Protein AF-A0A957YEZ9-F1 (afdb_monomer_lite)

Secondary structure (DSSP, 8-state):
-----EEEEEE-TTS-EEEEE-----SS-------GGGHHHHHHH------SS-------------HHHHHHT-S----TTTHHHHHHHHTTTS---EE-TTS-EE-

Sequence (107 aa):
MRDLPIVHMTLYKHGVGYFERRGAIDGESIKLTFRREEMDDILKSLTLIDHGGGQVRGVDYDTPQSRSERLAGSSIILSDSRSLRDLLQALRGRAVSLTVSDGSQIE

Structure (mmCIF, N/CA/C/O backbone):
data_AF-A0A957YEZ9-F1
#
_entry.id   AF-A0A957YEZ9-F1
#
loop_
_atom_site.group_PDB
_atom_site.id
_atom_site.type_symbol
_atom_site.label_atom_id
_atom_site.label_alt_id
_atom_site.label_comp_id
_atom_site.label_asym_id
_atom_site.label_entity_id
_atom_site.label_seq_id
_atom_site.pdbx_PDB_ins_code
_atom_site.Cartn_x
_atom_site.Cartn_y
_atom_site.Cartn_z
_atom_site.occupancy
_atom_site.B_iso_or_equiv
_atom_site.auth_seq_id
_atom_site.auth_comp_id
_atom_site.auth_asym_id
_atom_site.auth_atom_id
_atom_site.pdbx_PDB_model_num
ATOM 1 N N . MET A 1 1 ? -8.009 -18.833 4.962 1.00 48.34 1 MET A N 1
ATOM 2 C CA . MET A 1 1 ? -7.371 -17.599 5.458 1.00 48.34 1 MET A CA 1
ATOM 3 C C . MET A 1 1 ? -8.388 -16.929 6.366 1.00 48.34 1 MET A C 1
ATOM 5 O O . MET A 1 1 ? -9.501 -16.707 5.908 1.00 48.34 1 MET A O 1
ATOM 9 N N . ARG A 1 2 ? -8.104 -16.786 7.665 1.00 57.50 2 ARG A N 1
ATOM 10 C CA . ARG A 1 2 ? -9.039 -16.143 8.602 1.00 57.50 2 ARG A CA 1
ATOM 11 C C . ARG A 1 2 ? -8.879 -14.632 8.468 1.00 57.50 2 ARG A C 1
ATOM 13 O O . ARG A 1 2 ? -7.759 -14.140 8.566 1.00 57.50 2 ARG A O 1
ATOM 20 N N . ASP A 1 3 ? -9.976 -13.921 8.237 1.00 75.69 3 ASP A N 1
ATOM 21 C CA . ASP A 1 3 ? -9.969 -12.460 8.276 1.00 75.69 3 ASP A CA 1
ATOM 22 C C . ASP A 1 3 ? -9.697 -11.987 9.708 1.00 75.69 3 ASP A C 1
ATOM 24 O O . ASP A 1 3 ? -10.268 -12.521 10.662 1.00 75.69 3 ASP A O 1
ATOM 28 N N . LEU A 1 4 ? -8.831 -10.981 9.868 1.00 89.62 4 LEU A N 1
ATOM 29 C CA . LEU A 1 4 ? -8.567 -10.373 11.174 1.00 89.62 4 LEU A CA 1
ATOM 30 C C . LEU A 1 4 ? -9.855 -9.679 11.655 1.00 89.62 4 LEU A C 1
ATOM 32 O O . LEU A 1 4 ? -10.301 -8.728 10.995 1.00 89.62 4 LEU A O 1
ATOM 36 N N . PRO A 1 5 ? -10.486 -10.125 12.756 1.00 92.12 5 PRO A N 1
ATOM 37 C CA . PRO A 1 5 ? -11.768 -9.578 13.174 1.00 92.12 5 PRO A CA 1
ATOM 38 C C . PRO A 1 5 ? -11.599 -8.148 13.686 1.00 92.12 5 PRO A C 1
ATOM 40 O O . PRO A 1 5 ? -10.569 -7.804 14.268 1.00 92.12 5 PRO A O 1
ATOM 43 N N . ILE A 1 6 ? -12.622 -7.318 13.476 1.00 94.62 6 ILE A N 1
ATOM 44 C CA . ILE A 1 6 ? -12.693 -5.984 14.081 1.00 94.62 6 ILE A CA 1
ATOM 45 C C . ILE A 1 6 ? -13.016 -6.163 15.565 1.00 94.62 6 ILE A C 1
ATOM 47 O O . ILE A 1 6 ? -14.032 -6.766 15.902 1.00 94.62 6 ILE A O 1
ATOM 51 N N . VAL A 1 7 ? -12.159 -5.637 16.437 1.00 96.44 7 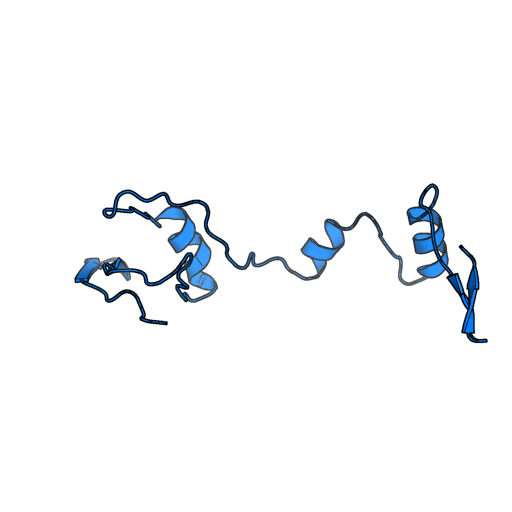VAL A N 1
ATOM 52 C CA . VAL A 1 7 ? -12.319 -5.695 17.899 1.00 96.44 7 VAL A CA 1
ATOM 53 C C . VAL A 1 7 ? -12.734 -4.355 18.499 1.00 96.44 7 VAL A C 1
ATOM 55 O O . VAL A 1 7 ? -13.323 -4.323 19.577 1.00 96.44 7 VAL A O 1
ATOM 58 N N . HIS A 1 8 ? -12.474 -3.250 17.798 1.00 97.25 8 HIS A N 1
ATOM 59 C CA . HIS A 1 8 ? -12.883 -1.915 18.217 1.00 97.25 8 HIS A CA 1
ATOM 60 C C . HIS A 1 8 ? -13.235 -1.050 17.004 1.00 97.25 8 HIS A C 1
ATOM 62 O O . HIS A 1 8 ? -12.583 -1.129 15.962 1.00 97.25 8 HIS A O 1
ATOM 68 N N . MET A 1 9 ? -14.268 -0.215 17.143 1.00 96.88 9 MET A N 1
ATOM 69 C CA . MET A 1 9 ? -14.701 0.720 16.107 1.00 96.88 9 MET A CA 1
ATOM 70 C C . MET A 1 9 ? -15.141 2.040 16.737 1.00 96.88 9 MET A C 1
ATOM 72 O O . MET A 1 9 ? -15.974 2.049 17.640 1.00 96.88 9 MET A O 1
ATOM 76 N N . THR A 1 10 ? -14.621 3.149 16.217 1.00 97.12 10 THR A N 1
ATOM 77 C CA . THR A 1 10 ? -15.062 4.505 16.569 1.00 97.12 10 THR A CA 1
ATOM 78 C C . THR A 1 10 ? -15.506 5.233 15.307 1.00 97.12 10 THR A C 1
ATOM 80 O O . THR A 1 10 ? -14.766 5.281 14.330 1.00 97.12 10 THR A O 1
ATOM 83 N N . LEU A 1 11 ? -16.709 5.812 15.321 1.00 96.06 11 LEU A N 1
ATOM 84 C CA . LEU A 1 11 ? -17.235 6.620 14.220 1.00 96.06 11 LEU A CA 1
ATOM 85 C C . LEU A 1 11 ? -17.256 8.090 14.626 1.00 96.06 11 LEU A C 1
ATOM 87 O O . LEU A 1 11 ? -17.828 8.454 15.656 1.00 96.06 11 LEU A O 1
ATOM 91 N N . TYR A 1 12 ? -16.658 8.942 13.805 1.00 94.38 12 TYR A N 1
ATOM 92 C CA . TYR A 1 12 ? -16.607 10.372 14.054 1.00 94.38 12 TYR A CA 1
ATOM 93 C C . TYR A 1 12 ? -17.709 11.116 13.292 1.00 94.38 12 TYR A C 1
ATOM 95 O O . TYR A 1 12 ? -18.079 10.760 12.174 1.00 94.38 12 TYR A O 1
ATOM 103 N N . LYS A 1 13 ? -18.199 12.224 13.867 1.00 94.94 13 LYS A N 1
ATOM 104 C CA . LYS A 1 13 ? -19.274 13.054 13.277 1.00 94.94 13 LYS A CA 1
ATOM 105 C C . LYS A 1 13 ? -18.938 13.640 11.897 1.00 94.94 13 LYS A C 1
ATOM 107 O O . LYS A 1 13 ? -19.846 14.032 11.178 1.00 94.94 13 LYS A O 1
ATOM 112 N N . HIS A 1 14 ? -17.657 13.714 11.545 1.00 91.31 14 HIS A N 1
ATOM 113 C CA . HIS A 1 14 ? -17.170 14.220 10.260 1.00 91.31 14 HIS A CA 1
ATOM 114 C C . HIS A 1 14 ? -17.037 13.124 9.184 1.00 91.31 14 HIS A C 1
ATOM 116 O O . HIS A 1 14 ? -16.460 13.376 8.134 1.00 91.31 14 HIS A O 1
ATOM 122 N N . GLY A 1 15 ? -17.570 11.921 9.431 1.00 88.00 15 GLY A N 1
ATOM 123 C CA . GLY A 1 15 ? -17.665 10.858 8.425 1.00 88.00 15 GLY A CA 1
ATOM 124 C C . GLY A 1 15 ? -16.469 9.905 8.358 1.00 88.00 15 GLY A C 1
ATOM 125 O O . GLY A 1 15 ? -16.454 9.035 7.497 1.00 88.00 15 GLY A O 1
ATOM 126 N N . VAL A 1 16 ? -15.496 10.026 9.266 1.00 89.56 16 VAL A N 1
ATOM 127 C CA . VAL A 1 16 ? -14.345 9.110 9.359 1.00 89.56 16 VAL A CA 1
ATOM 128 C C . VAL A 1 16 ? -14.642 7.989 10.357 1.00 89.56 16 VAL A C 1
ATOM 130 O O . VAL A 1 16 ? -15.269 8.221 11.394 1.00 89.56 16 VAL A O 1
ATOM 133 N N . GLY A 1 17 ? -14.182 6.774 10.055 1.00 91.94 17 GLY A N 1
ATOM 134 C CA . GLY A 1 17 ? -14.234 5.622 10.954 1.00 91.94 17 GLY A CA 1
ATOM 135 C C . GLY A 1 17 ? -12.834 5.124 11.309 1.00 91.94 17 GLY A C 1
ATOM 136 O O . GLY A 1 17 ? -11.998 4.951 10.429 1.00 91.94 17 GLY A O 1
ATOM 137 N N . TYR A 1 18 ? -12.589 4.871 12.593 1.00 93.06 18 TYR A N 1
ATOM 138 C CA . TYR A 1 18 ? -11.408 4.163 13.083 1.00 93.06 18 TYR A CA 1
ATOM 139 C C . TYR A 1 18 ? -11.769 2.705 13.363 1.00 93.06 18 TYR A C 1
ATOM 141 O O . TYR A 1 18 ? -12.751 2.435 14.060 1.00 93.06 18 TYR A O 1
ATOM 149 N N . PHE A 1 19 ? -10.962 1.778 12.847 1.00 94.62 19 PHE A N 1
ATOM 150 C CA . PHE A 1 19 ? -11.181 0.339 12.969 1.00 94.62 19 PHE A CA 1
ATOM 151 C C . PHE A 1 19 ? -9.922 -0.336 13.504 1.00 94.62 19 PHE A C 1
ATOM 153 O O . PHE A 1 19 ? -8.874 -0.302 12.865 1.00 94.62 19 PHE A O 1
ATOM 160 N N . GLU A 1 20 ? -10.043 -1.013 14.640 1.00 95.81 20 GLU A N 1
ATOM 161 C CA . GLU A 1 20 ? -8.999 -1.890 15.154 1.00 95.81 20 GLU A CA 1
ATOM 162 C C . GLU A 1 20 ? -9.342 -3.327 14.792 1.00 95.81 20 GLU A C 1
ATOM 164 O O . GLU A 1 20 ? -10.412 -3.833 15.147 1.00 95.81 20 GLU A O 1
ATOM 169 N N . ARG A 1 21 ? -8.420 -3.999 14.105 1.00 94.12 21 ARG A N 1
ATOM 170 C CA . ARG A 1 21 ? -8.509 -5.431 13.844 1.00 94.12 21 ARG A CA 1
ATOM 171 C C . ARG A 1 21 ? -7.415 -6.152 14.608 1.00 94.12 21 ARG A C 1
ATOM 173 O O . ARG A 1 21 ? -6.260 -5.741 14.553 1.00 94.12 21 ARG A O 1
ATOM 180 N N . ARG A 1 22 ? -7.769 -7.237 15.297 1.00 93.88 22 ARG A N 1
ATOM 181 C CA . ARG A 1 22 ? -6.823 -7.999 16.119 1.00 93.88 22 ARG A CA 1
ATOM 182 C C . ARG A 1 22 ? -7.154 -9.480 16.108 1.00 93.88 22 ARG A C 1
ATOM 184 O O . ARG A 1 22 ? -8.297 -9.870 16.309 1.00 93.88 22 ARG A O 1
ATOM 191 N N . GLY A 1 23 ? -6.139 -10.310 15.9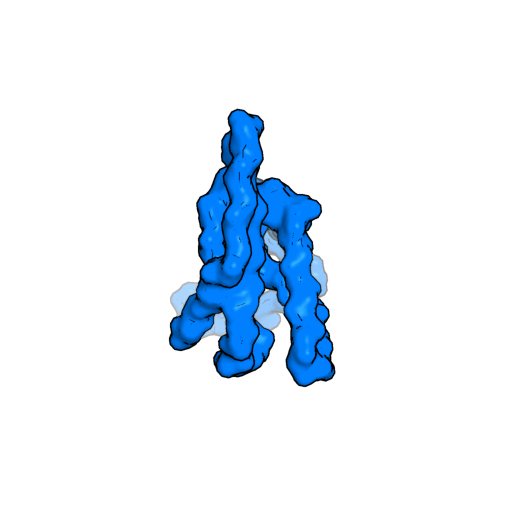16 1.00 91.81 23 GLY A N 1
ATOM 192 C CA . GLY A 1 23 ? -6.272 -11.760 15.920 1.00 91.81 23 GLY A CA 1
ATOM 193 C C . GLY A 1 23 ? -4.922 -12.439 15.734 1.00 91.81 23 GLY A C 1
ATOM 194 O O . GLY A 1 23 ? -3.923 -11.772 15.467 1.00 91.81 23 GLY A O 1
ATOM 195 N N . ALA A 1 24 ? -4.902 -13.760 15.881 1.00 89.50 24 ALA A N 1
ATOM 196 C CA . ALA A 1 24 ? -3.751 -14.567 15.498 1.00 89.50 24 ALA A CA 1
ATOM 197 C C . ALA A 1 24 ? -3.702 -14.705 13.969 1.00 89.50 24 ALA A C 1
ATOM 199 O O . ALA A 1 24 ? -4.743 -14.883 13.329 1.00 89.50 24 ALA A O 1
ATOM 200 N N . ILE A 1 25 ? -2.501 -14.62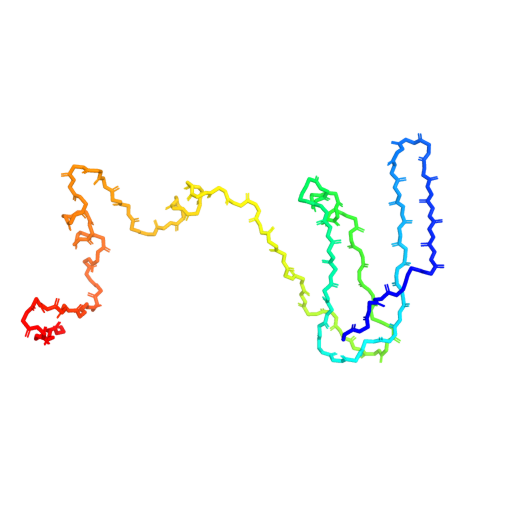6 13.399 1.00 85.62 25 ILE A N 1
ATOM 201 C CA . ILE A 1 25 ? -2.260 -14.837 11.971 1.00 85.62 25 ILE A CA 1
ATOM 202 C C . ILE A 1 25 ? -1.598 -16.204 11.810 1.00 85.62 25 ILE A C 1
ATOM 204 O O . ILE A 1 25 ? -0.513 -16.442 12.332 1.00 85.62 25 ILE A O 1
ATOM 208 N N . ASP A 1 26 ? -2.265 -17.091 11.076 1.00 80.44 26 ASP A N 1
ATOM 209 C CA . ASP A 1 26 ? -1.707 -18.371 10.652 1.00 80.44 26 ASP A CA 1
ATOM 210 C C . ASP A 1 26 ? -0.967 -18.146 9.315 1.00 80.44 26 ASP A C 1
ATOM 212 O O . ASP A 1 26 ? -1.602 -18.117 8.258 1.00 80.44 26 ASP A O 1
ATOM 216 N N . GLY A 1 27 ? 0.354 -17.931 9.350 1.00 84.12 27 GLY A N 1
ATOM 217 C CA . GLY A 1 27 ? 1.199 -17.751 8.156 1.00 84.12 27 GLY A CA 1
ATOM 218 C C . GLY A 1 27 ? 2.067 -16.486 8.166 1.00 84.12 27 GLY A C 1
ATOM 219 O O . GLY A 1 27 ? 2.251 -15.855 9.201 1.00 84.12 27 GLY A O 1
ATOM 220 N N . GLU A 1 28 ? 2.617 -16.130 7.000 1.00 86.94 28 GLU A N 1
ATOM 221 C CA . GLU A 1 28 ? 3.571 -15.013 6.847 1.00 86.94 28 GLU A CA 1
ATOM 222 C C . GLU A 1 28 ? 2.918 -13.686 6.434 1.00 86.94 28 GLU A C 1
ATOM 224 O O . GLU A 1 28 ? 3.535 -12.629 6.551 1.00 86.94 28 GLU A O 1
ATOM 229 N N . SER A 1 29 ? 1.681 -13.718 5.931 1.00 89.31 29 SER A N 1
ATOM 230 C CA . SER A 1 29 ? 1.011 -12.531 5.403 1.00 89.31 29 SER A CA 1
ATOM 231 C C . SER A 1 29 ? -0.491 -12.534 5.661 1.00 89.31 29 SER A C 1
ATOM 233 O O . SER A 1 29 ? -1.133 -13.572 5.843 1.00 89.31 29 SER A O 1
ATOM 235 N N . ILE A 1 30 ? -1.059 -11.330 5.657 1.00 90.19 30 ILE A N 1
ATOM 236 C CA . ILE A 1 30 ? -2.495 -11.097 5.730 1.00 90.19 30 ILE A CA 1
ATOM 237 C C . ILE A 1 30 ? -2.922 -10.131 4.632 1.00 90.19 30 ILE A C 1
ATOM 239 O O . ILE A 1 30 ? -2.183 -9.218 4.272 1.00 90.19 30 ILE A O 1
ATOM 243 N N . LYS A 1 31 ? -4.134 -10.324 4.109 1.00 90.25 31 LYS A N 1
ATOM 244 C CA . LYS A 1 31 ? -4.729 -9.446 3.107 1.00 90.25 31 LYS A CA 1
ATOM 245 C C . LYS A 1 31 ? -5.858 -8.633 3.729 1.00 90.25 31 LYS A C 1
ATOM 247 O O . LYS A 1 31 ? -6.783 -9.194 4.306 1.00 90.25 31 LYS A O 1
ATOM 252 N N . LEU A 1 32 ? -5.791 -7.317 3.563 1.00 90.00 32 LEU A N 1
ATOM 253 C CA . LEU A 1 32 ? -6.871 -6.388 3.880 1.00 90.00 32 LEU A CA 1
ATOM 254 C C . LEU A 1 32 ? -7.374 -5.773 2.572 1.00 90.00 32 LEU A C 1
ATOM 256 O O . LEU A 1 32 ? -6.578 -5.459 1.690 1.00 90.00 32 LEU A O 1
ATOM 260 N N . THR A 1 33 ? -8.692 -5.644 2.430 1.00 89.19 33 THR A N 1
ATOM 261 C CA . THR A 1 33 ? -9.315 -5.097 1.217 1.00 89.19 33 THR A CA 1
ATOM 262 C C . THR A 1 33 ? -10.011 -3.789 1.555 1.00 89.19 33 THR A C 1
ATOM 264 O O . THR A 1 33 ? -10.825 -3.745 2.476 1.00 89.19 33 THR A O 1
ATOM 267 N N . PHE A 1 34 ? -9.702 -2.753 0.785 1.00 88.69 34 PHE A N 1
ATOM 268 C CA . PHE A 1 34 ? -10.259 -1.408 0.907 1.00 88.69 34 PHE A CA 1
ATOM 269 C C . PHE A 1 34 ? -10.763 -0.944 -0.455 1.00 88.69 34 PHE A C 1
ATOM 271 O O . PHE A 1 34 ? -10.383 -1.512 -1.487 1.00 88.69 34 PHE A O 1
ATOM 278 N N . ARG A 1 35 ? -11.612 0.086 -0.480 1.00 88.69 35 ARG A N 1
ATOM 279 C CA . ARG A 1 35 ? -11.968 0.711 -1.752 1.00 88.69 35 ARG A CA 1
ATOM 280 C C . ARG A 1 35 ? -10.784 1.519 -2.270 1.00 88.69 35 ARG A C 1
ATOM 282 O O . ARG A 1 35 ? -9.956 2.005 -1.503 1.00 88.69 35 ARG A O 1
ATOM 289 N N . ARG A 1 36 ? -10.685 1.654 -3.592 1.00 86.38 36 ARG A N 1
ATOM 290 C CA . ARG A 1 36 ? -9.530 2.309 -4.227 1.00 86.38 36 ARG A CA 1
ATOM 291 C C . ARG A 1 36 ? -9.427 3.775 -3.814 1.00 86.38 36 ARG A C 1
ATOM 293 O O . ARG A 1 36 ? -8.333 4.263 -3.568 1.00 86.38 36 ARG A O 1
ATOM 300 N N . GLU A 1 37 ? -10.566 4.447 -3.742 1.00 87.94 37 GLU A N 1
ATOM 301 C CA . GLU A 1 37 ? -10.700 5.845 -3.347 1.00 87.94 37 GLU A CA 1
ATOM 302 C C . GLU A 1 37 ? -10.285 6.114 -1.893 1.00 87.94 37 GLU A C 1
ATOM 304 O O . GLU A 1 37 ? -9.940 7.243 -1.571 1.00 87.94 37 GLU A O 1
ATOM 309 N N . GLU A 1 38 ? -10.253 5.086 -1.041 1.00 88.69 38 GLU A N 1
ATOM 310 C CA . GLU A 1 38 ? -9.869 5.192 0.373 1.00 88.69 38 GLU A CA 1
ATOM 311 C C . GLU A 1 38 ? -8.367 4.940 0.591 1.00 88.69 38 GLU A C 1
ATOM 313 O O . GLU A 1 38 ? -7.853 5.181 1.680 1.00 88.69 38 GLU A O 1
ATOM 318 N N . MET A 1 39 ? -7.639 4.446 -0.420 1.00 89.81 39 MET A N 1
ATOM 319 C CA . MET A 1 39 ? -6.266 3.952 -0.249 1.00 89.81 39 MET A CA 1
ATOM 320 C C . MET A 1 39 ? -5.299 5.026 0.270 1.00 89.81 39 MET A C 1
ATOM 322 O O . MET A 1 39 ? -4.447 4.723 1.099 1.00 89.81 39 MET A O 1
ATOM 326 N N . ASP A 1 40 ? -5.439 6.273 -0.184 1.00 88.38 40 ASP A N 1
ATOM 327 C CA . ASP A 1 40 ? -4.596 7.389 0.268 1.00 88.38 40 ASP A CA 1
ATOM 328 C C . ASP A 1 40 ? -4.760 7.652 1.775 1.00 88.38 40 ASP A C 1
ATOM 330 O O . ASP A 1 40 ? -3.771 7.771 2.499 1.00 88.38 40 ASP A O 1
ATOM 334 N N . ASP A 1 41 ? -5.997 7.644 2.273 1.00 89.25 41 ASP A N 1
ATOM 335 C CA . ASP A 1 41 ? -6.281 7.811 3.699 1.00 89.25 41 ASP A CA 1
ATOM 336 C C . ASP A 1 41 ? -5.798 6.604 4.512 1.00 89.25 41 ASP A C 1
ATOM 338 O O . ASP A 1 41 ? -5.175 6.776 5.562 1.00 89.25 41 ASP A O 1
ATOM 342 N N . ILE A 1 42 ? -5.993 5.382 3.998 1.00 91.25 42 ILE A N 1
ATOM 343 C CA . ILE A 1 42 ? -5.491 4.159 4.638 1.00 91.25 42 ILE A CA 1
ATOM 344 C C . ILE A 1 42 ? -3.972 4.217 4.794 1.00 91.25 42 ILE A C 1
ATOM 346 O O . ILE A 1 42 ? -3.475 3.985 5.892 1.00 91.25 42 ILE A O 1
ATOM 350 N N . LEU A 1 43 ? -3.225 4.564 3.743 1.00 90.88 43 LEU A N 1
ATOM 351 C CA . LEU A 1 43 ? -1.762 4.634 3.807 1.00 90.88 43 LEU A CA 1
ATOM 352 C C . LEU A 1 43 ? -1.266 5.704 4.789 1.00 90.88 43 LEU A C 1
ATOM 354 O O . LEU A 1 43 ? -0.214 5.526 5.401 1.00 90.88 43 LEU A O 1
ATOM 358 N N . LYS A 1 44 ? -2.026 6.788 4.981 1.00 90.19 44 LYS A N 1
ATOM 359 C CA . LYS A 1 44 ? -1.697 7.850 5.943 1.00 90.19 44 LYS A CA 1
ATOM 360 C C . LYS A 1 44 ? -1.966 7.461 7.397 1.00 90.19 44 LYS A C 1
ATOM 362 O O . LYS A 1 44 ? -1.289 7.982 8.281 1.00 90.19 44 LYS A O 1
ATOM 367 N N . SER A 1 45 ? -2.941 6.588 7.662 1.00 92.00 45 SER A N 1
ATOM 368 C CA . SER A 1 45 ? -3.370 6.251 9.030 1.00 92.00 45 SER A CA 1
ATOM 369 C C . SER A 1 45 ? -3.098 4.808 9.471 1.00 92.00 45 SER A C 1
ATOM 371 O O . SER A 1 45 ? -3.317 4.479 10.638 1.00 92.00 45 SER A O 1
ATOM 373 N N . LEU A 1 46 ? -2.666 3.920 8.572 1.00 94.06 46 LEU A N 1
ATOM 374 C CA . LEU A 1 46 ? -2.473 2.501 8.873 1.00 94.06 46 LEU A CA 1
ATOM 375 C C . LEU A 1 46 ? -1.345 2.300 9.889 1.00 94.06 46 LEU A C 1
ATOM 377 O O . LEU A 1 46 ? -0.190 2.639 9.646 1.00 94.06 46 LEU A O 1
ATOM 381 N N . THR A 1 47 ? -1.684 1.664 11.007 1.00 94.50 47 THR A N 1
ATOM 382 C CA . THR A 1 47 ? -0.724 1.239 12.028 1.00 94.50 47 THR A CA 1
ATOM 383 C C . THR A 1 47 ? -0.773 -0.278 12.158 1.00 94.50 47 THR A C 1
ATOM 385 O O . THR A 1 47 ? -1.842 -0.853 12.352 1.00 94.50 47 THR A O 1
ATOM 388 N N . LEU A 1 48 ? 0.386 -0.929 12.049 1.00 93.94 48 LEU A N 1
ATOM 389 C CA . LEU A 1 48 ? 0.534 -2.376 12.190 1.00 93.94 48 LEU A CA 1
ATOM 390 C C . LEU A 1 48 ? 1.458 -2.673 13.367 1.00 93.94 48 LEU A C 1
ATOM 392 O O . LEU A 1 48 ? 2.573 -2.156 13.430 1.00 93.94 48 LEU A O 1
ATOM 396 N N . ILE A 1 49 ? 0.992 -3.506 14.294 1.00 92.81 49 ILE A N 1
ATOM 397 C CA . ILE A 1 49 ? 1.734 -3.886 15.496 1.00 92.81 49 ILE A CA 1
ATOM 398 C C . ILE A 1 49 ? 1.669 -5.402 15.627 1.00 92.81 49 ILE A C 1
ATOM 400 O O . ILE A 1 49 ? 0.583 -5.982 15.665 1.00 92.81 49 ILE A O 1
ATOM 404 N N . ASP A 1 50 ? 2.835 -6.034 15.724 1.00 92.06 50 ASP A N 1
ATOM 405 C CA . ASP A 1 50 ? 2.937 -7.426 16.137 1.00 92.06 50 ASP A CA 1
ATOM 406 C C . ASP A 1 50 ? 3.072 -7.500 17.665 1.00 92.06 50 ASP A C 1
ATOM 408 O O . ASP A 1 50 ? 3.954 -6.879 18.258 1.00 92.06 50 ASP A O 1
ATOM 412 N N . HIS A 1 51 ? 2.179 -8.254 18.308 1.00 89.88 51 HIS A N 1
ATOM 413 C CA . HIS A 1 51 ? 2.225 -8.527 19.749 1.00 89.88 51 HIS A CA 1
ATOM 414 C C . HIS A 1 51 ? 2.744 -9.940 20.075 1.00 89.88 51 HIS A C 1
ATOM 416 O O . HIS A 1 51 ? 2.774 -10.316 21.245 1.00 89.88 51 HIS A O 1
ATOM 422 N N . GLY A 1 52 ? 3.101 -10.736 19.062 1.00 87.75 52 GLY A N 1
ATOM 423 C CA . GLY A 1 52 ? 3.522 -12.135 19.177 1.00 87.75 52 GLY A CA 1
ATOM 424 C C . GLY A 1 52 ? 5.040 -12.342 19.203 1.00 87.75 52 GLY A C 1
ATOM 425 O O . GLY A 1 52 ? 5.486 -13.482 19.288 1.00 87.75 52 GLY A O 1
ATOM 426 N N . GLY A 1 53 ? 5.831 -11.266 19.137 1.00 88.12 53 GLY A N 1
ATOM 427 C CA . GLY A 1 53 ? 7.298 -11.315 19.095 1.00 88.12 53 GLY A CA 1
ATOM 428 C C . GLY A 1 53 ? 7.880 -11.424 17.680 1.00 88.12 53 GLY A C 1
ATOM 429 O O . GLY A 1 53 ? 9.084 -11.618 17.527 1.00 88.12 53 GLY A O 1
ATOM 430 N N . GLY A 1 54 ? 7.037 -11.305 16.653 1.00 88.44 54 GLY A N 1
ATOM 431 C CA . GLY A 1 54 ? 7.426 -11.199 15.254 1.00 88.44 54 GLY A CA 1
ATOM 432 C C . GLY A 1 54 ? 7.751 -9.763 14.833 1.00 88.44 54 GLY A C 1
ATOM 433 O O . GLY A 1 54 ? 7.904 -8.853 15.648 1.00 88.44 54 GLY A O 1
ATOM 434 N N . GLN A 1 55 ? 7.866 -9.555 13.520 1.00 90.31 55 GLN A N 1
ATOM 435 C CA . GLN A 1 55 ? 8.123 -8.241 12.935 1.00 90.31 55 GLN A CA 1
ATOM 436 C C . GLN A 1 55 ? 7.333 -8.054 11.639 1.00 90.31 55 GLN A C 1
ATOM 438 O O . GLN A 1 55 ? 7.317 -8.929 10.774 1.00 90.31 55 GLN A O 1
ATOM 443 N N . VAL A 1 56 ? 6.755 -6.865 11.468 1.00 92.44 56 VAL A N 1
ATOM 444 C CA . VAL A 1 56 ? 6.158 -6.429 10.201 1.00 92.44 56 VAL A CA 1
ATOM 445 C C . VAL A 1 56 ? 7.277 -6.109 9.202 1.00 92.44 56 VAL A C 1
ATOM 447 O O . VAL A 1 56 ? 8.080 -5.208 9.440 1.00 92.44 56 VAL A O 1
ATOM 450 N N . ARG A 1 57 ? 7.355 -6.860 8.095 1.00 93.31 57 ARG A N 1
ATOM 451 C CA . ARG A 1 57 ? 8.409 -6.707 7.068 1.00 93.31 57 ARG A CA 1
ATOM 452 C C . ARG A 1 57 ? 8.091 -5.660 6.004 1.00 93.31 57 ARG A C 1
ATOM 454 O O . ARG A 1 57 ? 9.003 -5.004 5.516 1.00 93.31 57 ARG A O 1
ATOM 461 N N . GLY A 1 58 ? 6.823 -5.520 5.641 1.00 91.56 58 GLY A N 1
ATOM 462 C CA . GLY A 1 58 ? 6.388 -4.628 4.576 1.00 91.56 58 GLY A CA 1
ATOM 463 C C . GLY A 1 58 ? 4.880 -4.690 4.375 1.00 91.56 58 GLY A C 1
ATOM 464 O O . GLY A 1 58 ? 4.203 -5.542 4.953 1.00 91.56 58 GLY A O 1
ATOM 465 N N . VAL A 1 59 ? 4.374 -3.762 3.568 1.00 91.75 59 VAL A N 1
ATOM 466 C CA . VAL A 1 59 ? 2.975 -3.704 3.145 1.00 91.75 59 VAL A CA 1
ATOM 467 C C . VAL A 1 59 ? 2.960 -3.576 1.632 1.00 91.75 59 VAL A C 1
ATOM 469 O O . VAL A 1 59 ? 3.423 -2.571 1.094 1.00 91.75 59 VAL A O 1
ATOM 472 N N . ASP A 1 60 ? 2.415 -4.586 0.967 1.00 91.44 60 ASP A N 1
ATOM 473 C CA . ASP A 1 60 ? 2.190 -4.564 -0.473 1.00 91.44 60 ASP A CA 1
ATOM 474 C C . ASP A 1 60 ? 0.790 -4.022 -0.766 1.00 91.44 60 ASP A C 1
ATOM 476 O O . ASP A 1 60 ? -0.205 -4.484 -0.199 1.00 91.44 60 ASP A O 1
ATOM 480 N N . TYR A 1 61 ? 0.704 -3.037 -1.659 1.00 89.25 61 TYR A N 1
ATOM 481 C CA . TYR A 1 61 ? -0.557 -2.433 -2.080 1.00 89.25 61 TYR A CA 1
ATOM 482 C C . TYR A 1 61 ? -0.542 -2.107 -3.573 1.00 89.25 61 TYR A C 1
ATOM 484 O O . TYR A 1 61 ? 0.495 -1.786 -4.158 1.00 89.25 61 TYR A O 1
ATOM 492 N N . ASP A 1 62 ? -1.720 -2.154 -4.191 1.00 82.50 62 ASP A N 1
ATOM 493 C CA . ASP A 1 62 ? -1.880 -1.775 -5.589 1.00 82.50 62 ASP A CA 1
ATOM 494 C C . ASP A 1 62 ? -1.740 -0.254 -5.728 1.00 82.50 62 ASP A C 1
ATOM 496 O O . ASP A 1 62 ? -2.597 0.511 -5.282 1.00 82.50 62 ASP A O 1
ATOM 500 N N . THR A 1 63 ? -0.666 0.205 -6.372 1.00 74.00 63 THR A N 1
ATOM 501 C CA . THR A 1 63 ? -0.523 1.626 -6.705 1.00 74.00 63 THR A CA 1
ATOM 502 C C . THR A 1 63 ? -1.434 1.964 -7.890 1.00 74.00 63 THR A C 1
ATOM 504 O O . THR A 1 63 ? -1.344 1.298 -8.929 1.00 74.00 63 THR A O 1
ATOM 507 N N . PRO A 1 64 ? -2.292 2.998 -7.798 1.00 68.38 64 PRO A N 1
ATOM 508 C CA . PRO A 1 64 ? -3.148 3.418 -8.900 1.00 68.38 64 PRO A CA 1
ATOM 509 C C . PRO A 1 64 ? -2.324 4.189 -9.939 1.00 68.38 64 PRO A C 1
ATOM 511 O O . PRO A 1 64 ? -2.468 5.392 -10.096 1.00 68.38 64 PRO A O 1
ATOM 514 N N . GLN A 1 65 ? -1.431 3.502 -10.646 1.00 72.94 65 GLN A N 1
ATOM 515 C CA . GLN A 1 65 ? -0.751 4.077 -11.799 1.00 72.94 65 GLN A CA 1
ATOM 516 C C . GLN A 1 65 ? -1.610 3.850 -13.040 1.00 72.94 65 GLN A C 1
ATOM 518 O O . GLN A 1 65 ? -1.965 2.712 -13.373 1.00 72.94 65 GLN A O 1
ATOM 523 N N . SER A 1 66 ? -1.923 4.926 -13.756 1.00 79.00 66 SER A N 1
ATOM 524 C CA . SER A 1 66 ? -2.490 4.834 -15.096 1.00 79.00 66 SER A CA 1
ATOM 525 C C . SER A 1 66 ? -1.541 4.065 -16.017 1.00 79.00 66 SER A C 1
ATOM 527 O O . SER A 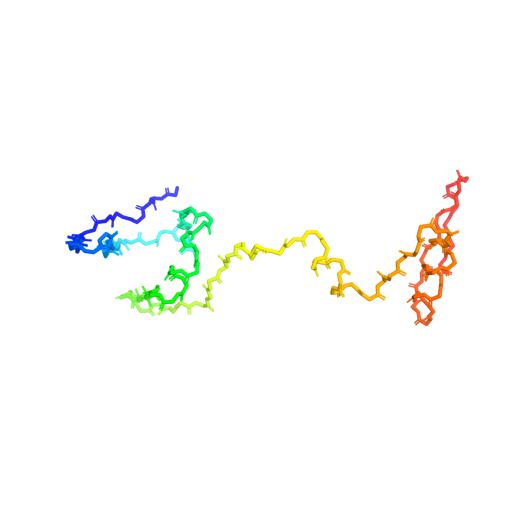1 66 ? -0.324 4.005 -15.815 1.00 79.00 66 SER A O 1
ATOM 529 N N . ARG A 1 67 ? -2.091 3.479 -17.087 1.00 75.31 67 ARG A N 1
ATOM 530 C CA . ARG A 1 67 ? -1.278 2.809 -18.112 1.00 75.31 67 ARG A CA 1
ATOM 531 C C . ARG A 1 67 ? -0.184 3.741 -18.643 1.00 75.31 67 ARG A C 1
ATOM 533 O O . ARG A 1 67 ? 0.943 3.298 -18.826 1.00 75.31 67 ARG A O 1
ATOM 540 N N . SER A 1 68 ? -0.512 5.014 -18.849 1.00 79.50 68 SER A N 1
ATOM 541 C CA . SER A 1 68 ? 0.426 6.029 -19.325 1.00 79.50 68 SER A CA 1
ATOM 542 C C . SER A 1 68 ? 1.566 6.278 -18.335 1.00 79.50 68 SER A C 1
ATOM 544 O O . SER A 1 68 ? 2.716 6.298 -18.755 1.00 79.50 68 SER A O 1
ATOM 546 N N . GLU A 1 69 ? 1.285 6.386 -17.032 1.00 81.31 69 GLU A N 1
ATOM 547 C CA . GLU A 1 69 ? 2.319 6.551 -15.992 1.00 81.31 69 GLU A CA 1
ATOM 548 C C . GLU A 1 69 ? 3.241 5.332 -15.899 1.00 81.31 69 GLU A C 1
ATOM 550 O O . GLU A 1 69 ? 4.459 5.476 -15.809 1.00 81.31 69 GLU A O 1
ATOM 555 N N . ARG A 1 70 ? 2.680 4.123 -16.011 1.00 78.94 70 ARG A N 1
ATOM 556 C CA . ARG A 1 70 ? 3.473 2.885 -16.066 1.00 78.94 70 ARG A CA 1
ATOM 557 C C . ARG A 1 70 ? 4.388 2.848 -17.288 1.00 78.94 70 ARG A C 1
ATOM 559 O O . ARG A 1 70 ? 5.536 2.430 -17.178 1.00 78.94 70 ARG A O 1
ATOM 566 N N . LEU A 1 71 ? 3.884 3.275 -18.448 1.00 80.81 71 LEU A N 1
ATOM 567 C CA . LEU A 1 71 ? 4.667 3.347 -19.684 1.00 80.81 71 LEU A CA 1
ATOM 568 C C . LEU A 1 71 ? 5.726 4.456 -19.634 1.00 80.81 71 LEU A C 1
ATOM 570 O O . LEU A 1 71 ? 6.805 4.263 -20.181 1.00 80.81 71 LEU A O 1
ATOM 574 N N . ALA A 1 72 ? 5.467 5.577 -18.958 1.00 79.50 72 ALA A N 1
ATOM 575 C CA . ALA A 1 72 ? 6.439 6.659 -18.794 1.00 79.50 72 ALA A CA 1
ATOM 576 C C . ALA A 1 72 ? 7.675 6.230 -17.982 1.00 79.50 72 ALA A C 1
ATOM 578 O O . ALA A 1 72 ? 8.772 6.721 -18.230 1.00 79.50 72 ALA A O 1
ATOM 579 N N . GLY A 1 73 ? 7.516 5.283 -17.050 1.00 76.75 73 GLY A N 1
ATOM 580 C CA . GLY A 1 73 ? 8.631 4.669 -16.320 1.00 76.75 73 GLY A CA 1
ATOM 581 C C . GLY A 1 73 ? 9.429 3.631 -17.124 1.00 76.75 73 GLY A C 1
ATOM 582 O O . GLY A 1 73 ? 10.437 3.120 -16.637 1.00 76.75 73 GLY A O 1
ATOM 583 N N . SER A 1 74 ? 8.995 3.286 -18.341 1.00 80.94 74 SER A N 1
ATOM 584 C CA . SER A 1 74 ? 9.681 2.315 -19.196 1.00 80.94 74 SER A CA 1
ATOM 585 C C . SER A 1 74 ? 10.913 2.930 -19.862 1.00 80.94 74 SER A C 1
ATOM 587 O O . SER A 1 74 ? 10.852 4.007 -20.447 1.00 80.94 74 SER A O 1
ATOM 589 N N . SER A 1 75 ? 12.023 2.186 -19.878 1.00 78.75 75 SER A N 1
ATOM 590 C CA . SER A 1 75 ? 13.220 2.554 -20.661 1.00 78.75 75 SER A CA 1
ATOM 591 C C . SER A 1 75 ? 13.029 2.440 -22.182 1.00 78.75 75 SER A C 1
ATOM 593 O O . SER A 1 75 ? 13.889 2.870 -22.947 1.00 78.75 75 SER A O 1
ATOM 595 N N . ILE A 1 76 ? 11.917 1.845 -22.623 1.00 84.00 76 ILE A N 1
ATOM 596 C CA . ILE A 1 76 ? 11.559 1.668 -24.030 1.00 84.00 76 ILE A CA 1
ATOM 597 C C . ILE A 1 76 ? 10.355 2.560 -24.320 1.00 84.00 76 ILE A C 1
ATOM 599 O O . ILE A 1 76 ? 9.265 2.318 -23.798 1.00 84.00 76 ILE A O 1
ATOM 603 N N . ILE A 1 77 ? 10.563 3.562 -25.173 1.00 82.94 77 ILE A N 1
ATOM 604 C CA . ILE A 1 77 ? 9.536 4.495 -25.639 1.00 82.94 77 ILE A CA 1
ATOM 605 C C . ILE A 1 77 ? 9.371 4.270 -27.138 1.00 82.94 77 ILE A C 1
ATOM 607 O O . ILE A 1 77 ? 10.334 4.402 -27.889 1.00 82.94 77 ILE A O 1
ATOM 611 N N . LEU A 1 78 ? 8.162 3.908 -27.565 1.00 86.62 78 LEU A N 1
ATOM 612 C CA . LEU A 1 78 ? 7.848 3.600 -28.959 1.00 86.62 78 LEU A CA 1
ATOM 613 C C . LEU A 1 78 ? 6.916 4.673 -29.513 1.00 86.62 78 LEU A C 1
ATOM 615 O O . LEU A 1 78 ? 5.889 4.966 -28.905 1.00 86.62 78 LEU A O 1
ATOM 619 N N . SER A 1 79 ? 7.255 5.242 -30.666 1.00 84.50 79 SER A N 1
ATOM 620 C CA . SER A 1 79 ? 6.349 6.114 -31.410 1.00 84.50 79 SER A CA 1
ATOM 621 C C . SER A 1 79 ? 5.444 5.306 -32.343 1.00 84.50 79 SER A C 1
ATOM 623 O O . SER A 1 79 ? 5.857 4.286 -32.901 1.00 84.50 79 SER A O 1
ATOM 625 N N . ASP A 1 80 ? 4.228 5.800 -32.589 1.00 82.88 80 ASP A N 1
ATOM 626 C CA . ASP A 1 80 ? 3.241 5.116 -33.444 1.00 82.88 80 ASP A CA 1
ATOM 627 C C . ASP A 1 80 ? 3.704 4.963 -34.900 1.00 82.88 80 ASP A C 1
ATOM 629 O O . ASP A 1 80 ? 3.300 4.041 -35.602 1.00 82.88 80 ASP A O 1
ATOM 633 N N . SER A 1 81 ? 4.582 5.855 -35.366 1.00 86.19 81 SER A N 1
ATOM 634 C CA . SER A 1 81 ? 5.058 5.859 -36.755 1.00 86.19 81 SER A CA 1
ATOM 635 C C . SER A 1 81 ? 6.297 4.992 -36.992 1.00 86.19 81 SER A C 1
ATOM 637 O O . SER A 1 81 ? 6.569 4.623 -38.135 1.00 86.19 81 SER A O 1
ATOM 639 N N . ARG A 1 82 ? 7.090 4.704 -35.948 1.00 88.56 82 ARG A N 1
ATOM 640 C CA . ARG A 1 82 ? 8.425 4.086 -36.078 1.00 88.56 82 ARG A CA 1
ATOM 641 C C . ARG A 1 82 ? 8.777 3.130 -34.932 1.00 88.56 82 ARG A C 1
ATOM 643 O O . ARG A 1 82 ? 9.951 2.959 -34.610 1.00 88.56 82 ARG A O 1
ATOM 650 N N . SER A 1 83 ? 7.783 2.441 -34.379 1.00 88.94 83 SER A N 1
ATOM 651 C CA . SER A 1 83 ? 7.925 1.572 -33.202 1.00 88.94 83 SER A CA 1
ATOM 652 C C . SER A 1 83 ? 9.068 0.550 -33.292 1.00 88.94 83 SER A C 1
ATOM 654 O O . SER A 1 83 ? 9.849 0.431 -32.354 1.00 88.94 83 SER A O 1
ATOM 656 N N . LEU A 1 84 ? 9.242 -0.147 -34.421 1.00 88.94 84 LEU A N 1
ATOM 657 C CA . LEU A 1 84 ? 10.336 -1.119 -34.569 1.00 88.94 84 LEU A CA 1
ATOM 658 C C . LEU A 1 84 ? 11.720 -0.453 -34.519 1.00 88.94 84 LEU A C 1
ATOM 660 O O . LEU A 1 84 ? 12.633 -0.965 -33.875 1.00 88.94 84 LEU A O 1
ATOM 664 N N . ARG A 1 85 ? 11.887 0.700 -35.177 1.00 90.00 85 ARG A N 1
ATOM 665 C CA . ARG A 1 85 ? 13.154 1.446 -35.145 1.00 90.00 85 ARG A CA 1
ATOM 666 C C . ARG A 1 85 ? 13.458 1.920 -33.727 1.00 90.00 85 ARG A C 1
ATOM 668 O O . ARG A 1 85 ? 14.592 1.778 -33.276 1.00 90.00 85 ARG A O 1
ATOM 675 N N . ASP A 1 86 ? 12.454 2.468 -33.051 1.00 91.88 86 ASP A N 1
A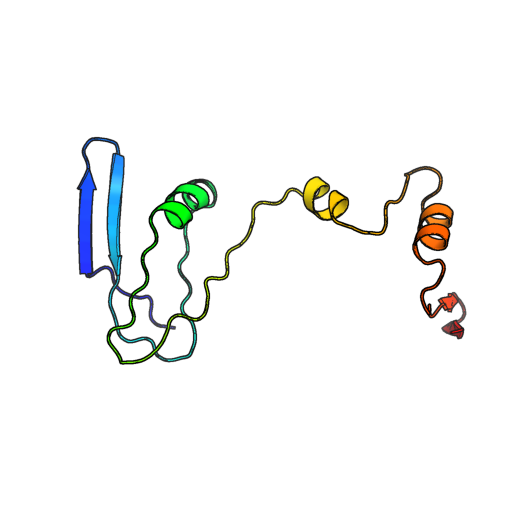TOM 676 C CA . ASP A 1 86 ? 12.593 2.995 -31.696 1.00 91.88 86 ASP A CA 1
ATOM 677 C C . ASP A 1 86 ? 12.971 1.876 -30.715 1.00 91.88 86 ASP A C 1
ATOM 679 O O . ASP A 1 86 ? 13.880 2.041 -29.900 1.00 91.88 86 ASP A O 1
ATOM 683 N N . LEU A 1 87 ? 12.361 0.694 -30.868 1.00 90.38 87 LEU A N 1
ATOM 684 C CA . LEU A 1 87 ? 12.706 -0.503 -30.106 1.00 90.38 87 LEU A CA 1
ATOM 685 C C . LEU A 1 87 ? 14.172 -0.907 -30.317 1.00 90.38 87 LEU A C 1
ATOM 687 O O . LEU A 1 87 ? 14.910 -1.069 -29.349 1.00 90.38 87 LEU A O 1
ATOM 691 N N . LEU A 1 88 ? 14.615 -1.030 -31.572 1.00 89.81 88 LEU A N 1
ATOM 692 C CA . LEU A 1 88 ? 15.999 -1.403 -31.892 1.00 89.81 88 LEU A CA 1
ATOM 693 C C . LEU A 1 88 ? 17.010 -0.383 -31.351 1.00 89.81 88 LEU A C 1
ATOM 695 O O . LEU A 1 88 ? 18.093 -0.752 -30.900 1.00 89.81 88 LEU A O 1
ATOM 699 N N . GLN A 1 89 ? 16.659 0.904 -31.357 1.00 89.69 89 GLN A N 1
ATOM 700 C CA . GLN A 1 89 ? 17.493 1.944 -30.768 1.00 89.69 89 GLN A CA 1
ATOM 701 C C . GLN A 1 89 ? 17.566 1.827 -29.239 1.00 89.69 89 GLN A C 1
ATOM 703 O O . GLN A 1 89 ? 18.659 1.941 -28.685 1.00 89.69 89 GLN A O 1
ATOM 708 N N . ALA A 1 90 ? 16.440 1.563 -28.570 1.00 88.75 90 ALA A N 1
ATOM 709 C CA . ALA A 1 90 ? 16.362 1.403 -27.116 1.00 88.75 90 ALA A CA 1
ATOM 710 C C . ALA A 1 90 ? 17.074 0.137 -26.596 1.00 88.75 90 ALA A C 1
ATOM 712 O O . ALA A 1 90 ? 17.486 0.079 -25.435 1.00 88.75 90 ALA A O 1
ATOM 713 N N . LEU A 1 91 ? 17.232 -0.880 -27.447 1.00 90.31 91 LEU A N 1
ATOM 714 C CA . LEU A 1 91 ? 17.919 -2.132 -27.120 1.00 90.31 91 LEU A CA 1
ATOM 715 C C . LEU A 1 91 ? 19.427 -2.110 -27.413 1.00 90.31 91 LEU A C 1
ATOM 717 O O . LEU A 1 91 ? 20.116 -3.090 -27.135 1.00 90.31 91 LEU A O 1
ATOM 721 N N . ARG A 1 92 ? 19.977 -1.008 -27.940 1.00 89.75 92 ARG A N 1
ATOM 722 C CA . ARG A 1 92 ? 21.412 -0.912 -28.247 1.00 89.75 92 ARG A CA 1
ATOM 723 C C . ARG A 1 92 ? 22.265 -1.175 -26.999 1.00 89.75 92 ARG A C 1
ATOM 725 O O . ARG A 1 92 ? 22.087 -0.524 -25.974 1.00 89.75 92 ARG A O 1
ATOM 732 N N . GLY A 1 93 ? 23.224 -2.094 -27.116 1.00 90.44 93 GLY A N 1
ATOM 733 C CA . GLY A 1 93 ? 24.115 -2.486 -26.016 1.00 90.44 93 GLY A CA 1
ATOM 734 C C . GLY A 1 93 ? 23.538 -3.553 -25.080 1.00 90.44 93 GLY A C 1
ATOM 735 O O . GLY A 1 93 ? 24.183 -3.901 -24.096 1.00 90.44 93 GLY A O 1
ATOM 736 N N . ARG A 1 94 ? 22.346 -4.084 -25.377 1.00 90.56 94 ARG A N 1
ATOM 737 C CA . ARG A 1 94 ? 21.747 -5.229 -24.680 1.00 90.56 94 ARG A CA 1
ATOM 738 C C . ARG A 1 94 ? 21.923 -6.484 -25.536 1.00 90.56 94 ARG A C 1
ATOM 740 O O . ARG A 1 94 ? 21.808 -6.403 -26.756 1.00 90.56 94 ARG A O 1
ATOM 747 N N . ALA A 1 95 ? 22.182 -7.626 -24.902 1.00 91.75 95 ALA A N 1
ATOM 748 C CA . ALA A 1 95 ? 22.091 -8.922 -25.571 1.00 91.75 95 ALA A CA 1
ATOM 749 C C . ALA A 1 95 ? 20.621 -9.195 -25.921 1.00 91.75 95 ALA A C 1
ATOM 751 O O . ALA A 1 95 ? 19.740 -8.953 -25.089 1.00 91.75 95 ALA A O 1
ATOM 752 N N . VAL A 1 96 ? 20.348 -9.638 -27.146 1.00 89.75 96 VAL A N 1
ATOM 753 C CA . VAL A 1 96 ? 18.984 -9.806 -27.657 1.00 89.75 96 VAL A CA 1
ATOM 754 C C . VAL A 1 96 ? 18.874 -11.105 -28.436 1.00 89.75 96 VAL A C 1
ATOM 756 O O . VAL A 1 96 ? 19.648 -11.329 -29.346 1.00 89.75 96 VAL A O 1
ATOM 759 N N . SER A 1 97 ? 17.868 -11.923 -28.135 1.00 91.25 97 SER A N 1
ATOM 760 C CA . SER A 1 97 ? 17.535 -13.072 -28.976 1.00 91.25 97 SER A CA 1
ATOM 761 C C . SER A 1 97 ? 16.409 -12.707 -29.944 1.00 91.25 97 SER A C 1
ATOM 763 O O . SER A 1 97 ? 15.398 -12.115 -29.558 1.00 91.25 97 SER A O 1
ATOM 765 N N . LEU A 1 98 ? 16.591 -13.047 -31.213 1.00 89.50 98 LEU A N 1
ATOM 766 C CA . LEU A 1 98 ? 15.658 -12.860 -32.311 1.00 89.50 98 LEU A CA 1
ATOM 767 C C . LEU A 1 98 ? 15.080 -14.219 -32.682 1.00 89.50 98 LEU A C 1
ATOM 769 O O . LEU A 1 98 ? 15.818 -15.116 -33.070 1.00 89.50 98 LEU A O 1
ATOM 773 N N . THR A 1 99 ? 13.759 -14.361 -32.606 1.00 91.88 99 THR A N 1
ATOM 774 C CA . THR A 1 99 ? 13.055 -15.498 -33.211 1.00 91.88 99 THR A CA 1
ATOM 775 C C . THR A 1 99 ? 12.480 -15.045 -34.546 1.00 91.88 99 THR A C 1
ATOM 777 O O . THR A 1 99 ? 11.661 -14.126 -34.590 1.00 91.88 99 THR A O 1
ATOM 780 N N . VAL A 1 100 ? 12.937 -15.655 -35.634 1.00 91.44 100 VAL A N 1
ATOM 781 C CA . VAL A 1 100 ? 12.469 -15.366 -36.992 1.00 91.44 100 VAL A CA 1
ATOM 782 C C . VAL A 1 100 ? 11.230 -16.220 -37.288 1.00 91.44 100 VAL A C 1
ATOM 784 O O . VAL A 1 100 ? 10.983 -17.237 -36.643 1.00 91.44 100 VAL A O 1
ATOM 787 N N . SER A 1 101 ? 10.403 -15.793 -38.242 1.00 87.75 101 SER A N 1
ATOM 788 C CA . SER A 1 101 ? 9.118 -16.421 -38.597 1.00 87.75 101 SER A CA 1
ATOM 789 C C . SER A 1 101 ? 9.218 -17.903 -38.983 1.00 87.75 101 SER A C 1
ATOM 791 O O . SER A 1 101 ? 8.222 -18.617 -38.930 1.00 87.75 101 SER A O 1
ATOM 793 N N . ASP A 1 102 ? 10.401 -18.352 -39.397 1.00 89.88 102 ASP A N 1
ATOM 794 C CA . ASP A 1 102 ? 10.723 -19.742 -39.732 1.00 89.88 102 ASP A CA 1
ATOM 795 C C . ASP A 1 102 ? 11.090 -20.596 -38.500 1.00 89.88 102 ASP A C 1
ATOM 797 O O . ASP A 1 102 ? 11.414 -21.775 -38.634 1.00 89.88 102 ASP A O 1
ATOM 801 N N . GLY A 1 103 ? 11.016 -20.016 -37.298 1.00 81.50 103 GLY A N 1
ATOM 802 C CA . GLY A 1 103 ? 11.322 -20.664 -36.026 1.00 81.50 103 GLY A 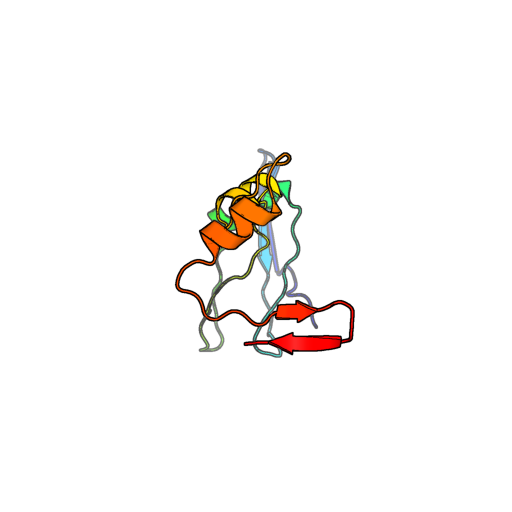CA 1
ATOM 803 C C . GLY A 1 103 ? 12.807 -20.663 -35.665 1.00 81.50 103 GLY A C 1
ATOM 804 O O . GLY A 1 103 ? 13.163 -21.173 -34.603 1.00 81.50 103 GLY A O 1
ATOM 805 N N . SER A 1 104 ? 13.675 -20.094 -36.505 1.00 85.75 104 SER A N 1
ATOM 806 C CA . SER A 1 104 ? 15.095 -19.961 -36.187 1.00 85.75 104 SER A CA 1
ATOM 807 C C . SER A 1 104 ? 15.320 -18.907 -35.098 1.00 85.75 104 SER A C 1
ATOM 809 O O . SER A 1 104 ? 14.646 -17.875 -35.056 1.00 85.75 104 SER A O 1
ATOM 811 N N . GLN A 1 105 ? 16.258 -19.184 -34.189 1.00 85.88 105 GLN A N 1
ATOM 812 C CA . GLN A 1 105 ? 16.668 -18.261 -33.131 1.00 85.88 105 GLN A CA 1
ATOM 813 C C . GLN A 1 105 ? 18.106 -17.795 -33.352 1.00 85.88 105 GLN A C 1
ATOM 815 O O . GLN A 1 105 ? 18.985 -18.605 -33.644 1.00 85.88 105 GLN A O 1
ATOM 820 N N . ILE A 1 106 ? 18.333 -16.490 -33.219 1.00 84.69 106 ILE A N 1
ATOM 821 C CA . ILE A 1 106 ? 19.638 -15.833 -33.354 1.00 84.69 106 ILE A CA 1
ATOM 822 C C . ILE A 1 106 ? 19.864 -15.012 -32.083 1.00 84.69 106 ILE A C 1
ATOM 824 O O . ILE A 1 106 ? 18.998 -14.216 -31.736 1.00 84.69 106 ILE A O 1
ATOM 828 N N . GLU A 1 107 ? 20.976 -15.216 -31.380 1.00 78.00 107 GLU A N 1
ATOM 829 C CA . GLU A 1 107 ? 21.362 -14.457 -30.171 1.00 78.00 107 GLU A CA 1
ATOM 830 C C . GLU A 1 107 ? 22.296 -13.274 -30.462 1.00 78.00 107 GLU A C 1
ATOM 832 O O . GLU A 1 107 ? 22.989 -13.304 -31.508 1.00 78.00 107 GLU A O 1
#

pLDDT: mean 87.54, std 7.39, range [48.34, 97.25]

Foldseek 3Di:
DDAQDFPDWDADPVGDIDTDGDDDDDDDDDDDDDDPVCVVVCVVDPDDDDPPPDDDPDDDDDDPDDPVNVVVPDLQDADPVGRVVSRVVSCPPPDDWDQDPVRDIDD

Radius of gyration: 23.6 Å; chains: 1; bounding box: 43×35×60 Å